Protein AF-A0A951LQR5-F1 (afdb_monomer)

Secondary structure (DSSP, 8-state):
--------------------TTS-SS-HHHHHTTTT-PPPHHHHHHHHHHHTTS-TTBTTBPEEEEHHHHHHHHHHHEE-TTSPPPEE---EEEEE-TTSSEEEEEEEE-TTSTT-EEEEEEE-EEEEEE--SPPTT-EE---

Foldseek 3Di:
DDDDDDDDPPDDDPPDPPPPVPDDPDDVVVVCVPPPCPDDPVRVVVLQVQLVVDFEQALLHYFEAAAPVLVVVFQCQKAAPVRDRWDWDDWDWPQAGSSRATWIWIWTAPPPTPPGTDIGTYDNPRNPDHDPADTPRIDGHDD

pLDDT: mean 87.49, std 15.89, range [38.31, 98.75]

Mean predicted aligned error: 11.09 Å

Nearest PDB structures (foldseek):
  8put-assembly1_E  TM=5.710E-01  e=5.257E+00  Saccharolobus islandicus
  2eif-assembly1_A  TM=4.014E-01  e=4.096E+00  Methanocaldococcus jannaschii DSM 2661
  8a0e-assembly1_E  TM=3.283E-01  e=2.336E+00  Homo sapiens

Radius of gyration: 25.68 Å; Cα contacts (8 Å, |Δi|>4): 227; chains: 1; bounding box: 79×58×55 Å

Solvent-accessible surface area (backbone atoms only — not comparable to full-atom values): 8497 Å² total; per-residue (Å²): 133,88,79,90,82,83,85,80,83,78,81,74,76,96,71,84,81,75,70,68,80,92,55,82,90,65,61,71,68,66,77,48,69,71,72,86,72,66,83,48,72,68,57,47,54,53,38,51,63,59,19,69,78,42,65,51,25,31,51,50,18,41,40,43,12,22,36,75,67,31,47,56,56,51,5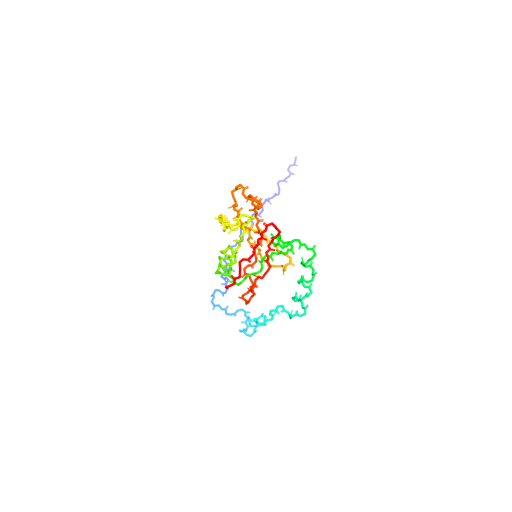4,70,29,31,17,23,69,77,69,44,64,46,47,74,54,80,65,42,88,61,44,74,29,52,81,73,49,67,19,34,30,37,35,34,38,34,65,93,32,45,71,22,73,51,67,33,21,36,27,40,89,32,69,89,44,71,68,85,74,51,36,87,61,43,43,60,57,81,133

Structure (mmCIF, N/CA/C/O backbone):
data_AF-A0A951LQR5-F1
#
_entry.id   AF-A0A951LQR5-F1
#
loop_
_atom_site.group_PDB
_atom_site.id
_atom_site.type_symbol
_atom_site.label_atom_id
_atom_site.label_alt_id
_atom_site.label_comp_id
_atom_site.label_asym_id
_atom_site.label_entity_id
_atom_site.label_seq_id
_atom_site.pdbx_PDB_ins_code
_atom_site.Cartn_x
_atom_site.Cartn_y
_atom_site.Cartn_z
_atom_site.occupancy
_atom_site.B_iso_or_equiv
_atom_site.auth_seq_id
_atom_site.auth_comp_id
_atom_site.auth_asym_id
_atom_site.auth_atom_id
_atom_site.pdbx_PDB_model_num
ATOM 1 N N . MET A 1 1 ? 62.711 42.106 -5.201 1.00 38.31 1 MET A N 1
ATOM 2 C CA . MET A 1 1 ? 62.962 42.098 -6.659 1.00 38.31 1 MET A CA 1
ATOM 3 C C . MET A 1 1 ? 61.883 41.219 -7.282 1.00 38.31 1 MET A C 1
ATOM 5 O O . MET A 1 1 ? 61.848 40.050 -6.941 1.00 38.31 1 MET A O 1
ATOM 9 N N . ARG A 1 2 ? 60.789 41.825 -7.779 1.00 45.78 2 ARG A N 1
ATOM 10 C CA . ARG A 1 2 ? 60.334 41.750 -9.192 1.00 45.78 2 ARG A CA 1
ATOM 11 C C . ARG A 1 2 ? 60.380 40.306 -9.733 1.00 45.78 2 ARG A C 1
ATOM 13 O O . ARG A 1 2 ? 61.456 39.739 -9.794 1.00 45.78 2 ARG A O 1
ATOM 20 N N . LEU A 1 3 ? 59.285 39.696 -10.178 1.00 46.72 3 LEU A N 1
ATOM 21 C CA . LEU A 1 3 ? 58.476 40.193 -11.287 1.00 46.72 3 LEU A CA 1
ATOM 22 C C . LEU A 1 3 ? 57.133 39.437 -11.365 1.00 46.72 3 LEU A C 1
ATOM 24 O O . LEU A 1 3 ? 57.076 38.234 -11.135 1.00 46.72 3 LEU A O 1
ATOM 28 N N . PHE A 1 4 ? 56.085 40.188 -11.698 1.00 54.16 4 PHE A N 1
ATOM 29 C CA . PHE A 1 4 ? 54.739 39.748 -12.068 1.00 54.16 4 PHE A CA 1
ATOM 30 C C . PHE A 1 4 ? 54.734 38.616 -13.108 1.00 54.16 4 PHE A C 1
ATOM 32 O O . PHE A 1 4 ? 55.507 38.668 -14.064 1.00 54.16 4 PHE A O 1
ATOM 39 N N . LEU A 1 5 ? 53.767 37.696 -13.011 1.00 53.69 5 LEU A N 1
ATOM 40 C CA . LEU A 1 5 ? 53.299 36.925 -14.163 1.00 53.69 5 LEU A CA 1
ATOM 41 C C . LEU A 1 5 ? 51.771 36.986 -14.255 1.00 53.69 5 LEU A C 1
ATOM 43 O O . LEU A 1 5 ? 51.049 36.712 -13.300 1.00 53.69 5 LEU A O 1
ATOM 47 N N . LEU A 1 6 ? 51.347 37.457 -15.426 1.00 54.91 6 LEU A N 1
ATOM 48 C CA . LEU A 1 6 ? 50.003 37.797 -15.872 1.00 54.91 6 LEU A CA 1
ATOM 49 C C . LEU A 1 6 ? 49.015 36.628 -15.761 1.00 54.91 6 LEU A C 1
ATOM 51 O O . LEU A 1 6 ? 49.275 35.534 -16.257 1.00 54.91 6 LEU A O 1
ATOM 55 N N . ALA A 1 7 ? 47.825 36.923 -15.240 1.00 55.06 7 ALA A N 1
ATOM 56 C CA . ALA A 1 7 ? 46.627 36.125 -15.451 1.00 55.06 7 ALA A CA 1
ATOM 57 C C . ALA A 1 7 ? 46.030 36.456 -16.833 1.00 55.06 7 ALA A C 1
ATOM 59 O O . ALA A 1 7 ? 45.418 37.508 -17.016 1.00 55.06 7 ALA A O 1
ATOM 60 N N . CYS A 1 8 ? 46.205 35.565 -17.810 1.00 49.62 8 CYS A N 1
ATOM 61 C CA . CYS A 1 8 ? 45.463 35.611 -19.070 1.00 49.62 8 CYS A CA 1
ATOM 62 C C . CYS A 1 8 ? 44.099 34.933 -18.882 1.00 49.62 8 CYS A C 1
ATOM 64 O O . CYS A 1 8 ? 43.984 33.711 -18.956 1.00 49.62 8 CYS A O 1
ATOM 66 N N . LEU A 1 9 ? 43.060 35.735 -18.645 1.00 56.56 9 LEU A N 1
ATOM 67 C CA . LEU A 1 9 ? 41.664 35.329 -18.813 1.00 56.56 9 LEU A CA 1
ATOM 68 C C . LEU A 1 9 ? 41.389 35.135 -20.310 1.00 56.56 9 LEU A C 1
ATOM 70 O O . LEU A 1 9 ? 41.174 36.098 -21.044 1.00 56.56 9 LEU A O 1
ATOM 74 N N . VAL A 1 10 ? 41.407 33.885 -20.767 1.00 58.94 10 VAL A N 1
ATOM 75 C CA . VAL A 1 10 ? 40.932 33.522 -22.106 1.00 58.94 10 VAL A CA 1
ATOM 76 C C . VAL A 1 10 ? 39.412 33.389 -22.024 1.00 58.94 10 VAL A C 1
ATOM 78 O O . VAL A 1 10 ? 38.882 32.355 -21.626 1.00 58.94 10 VAL A O 1
ATOM 81 N N . ALA A 1 11 ? 38.700 34.470 -22.340 1.00 59.44 11 ALA A N 1
ATOM 82 C CA . ALA A 1 11 ? 37.261 34.428 -22.562 1.00 59.44 11 ALA A CA 1
ATOM 83 C C . ALA A 1 11 ? 36.992 33.632 -23.850 1.00 59.44 11 ALA A C 1
ATOM 85 O O . ALA A 1 11 ? 37.191 34.136 -24.955 1.00 59.44 11 ALA A O 1
ATOM 86 N N . ALA A 1 12 ? 36.583 32.370 -23.715 1.00 59.41 12 ALA A N 1
ATOM 87 C CA . ALA A 1 12 ? 36.077 31.602 -24.845 1.00 59.41 12 ALA A CA 1
ATOM 88 C C . ALA A 1 12 ? 34.733 32.204 -25.305 1.00 59.41 12 ALA A C 1
ATOM 90 O O . ALA A 1 12 ? 33.892 32.520 -24.457 1.00 59.41 12 ALA A O 1
ATOM 91 N N . PRO A 1 13 ? 34.497 32.375 -26.617 1.00 50.16 13 PRO A N 1
ATOM 92 C CA . PRO A 1 13 ? 33.211 32.842 -27.101 1.00 50.16 13 PRO A CA 1
ATOM 93 C C . PRO A 1 13 ? 32.169 31.749 -26.840 1.00 50.16 13 PRO A C 1
ATOM 95 O O . PRO A 1 13 ? 32.327 30.609 -27.269 1.00 50.16 13 PRO A O 1
ATOM 98 N N . ALA A 1 14 ? 31.079 32.107 -26.163 1.00 56.81 14 ALA A N 1
ATOM 99 C CA . ALA A 1 14 ? 29.888 31.276 -25.976 1.00 56.81 14 ALA A CA 1
ATOM 100 C C . ALA A 1 14 ? 29.058 31.160 -27.275 1.00 56.81 14 ALA A C 1
ATOM 102 O O . ALA A 1 14 ? 27.838 31.315 -27.270 1.00 56.81 14 ALA A O 1
ATOM 103 N N . ALA A 1 15 ? 29.718 30.942 -28.412 1.00 56.72 15 ALA A N 1
ATOM 104 C CA . ALA A 1 15 ? 29.081 30.746 -29.704 1.00 56.72 15 ALA A CA 1
ATOM 105 C C . ALA A 1 15 ? 29.268 29.287 -30.135 1.00 56.72 15 ALA A C 1
ATOM 107 O O . ALA A 1 15 ? 30.385 28.783 -30.147 1.00 56.72 15 ALA A O 1
ATOM 108 N N . ALA A 1 16 ? 28.161 28.652 -30.527 1.00 56.62 16 ALA A N 1
ATOM 109 C CA . ALA A 1 16 ? 28.056 27.287 -31.053 1.00 56.62 16 ALA A CA 1
ATOM 110 C C . 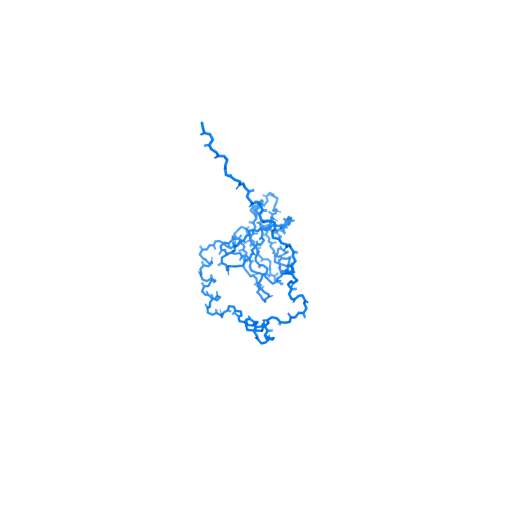ALA A 1 16 ? 27.968 26.144 -30.024 1.00 56.62 16 ALA A C 1
ATOM 112 O O . ALA A 1 16 ? 28.635 25.121 -30.124 1.00 56.62 16 ALA A O 1
ATOM 113 N N . GLN A 1 17 ? 27.004 26.252 -29.114 1.00 59.31 17 GLN A N 1
ATOM 114 C CA . GLN A 1 17 ? 26.190 25.092 -28.755 1.00 59.31 17 GLN A CA 1
ATOM 115 C C . GLN A 1 17 ? 24.734 25.447 -29.041 1.00 59.31 17 GLN A C 1
ATOM 117 O O . GLN A 1 17 ? 23.958 25.742 -28.142 1.00 59.31 17 GLN A O 1
ATOM 122 N N . THR A 1 18 ? 24.355 25.471 -30.317 1.00 58.56 18 THR A N 1
ATOM 123 C CA . THR A 1 18 ? 22.985 25.107 -30.672 1.00 58.56 18 THR A CA 1
ATOM 124 C C . THR A 1 18 ? 22.957 23.583 -30.599 1.00 58.56 18 THR A C 1
ATOM 126 O O . THR A 1 18 ? 23.394 22.932 -31.553 1.00 58.56 18 THR A O 1
ATOM 129 N N . PRO A 1 19 ? 22.527 22.965 -29.476 1.00 64.06 19 PRO A N 1
ATOM 130 C CA . PRO A 1 19 ? 22.220 21.546 -29.518 1.00 64.06 19 PRO A CA 1
ATOM 131 C C . PRO A 1 19 ? 21.235 21.358 -30.669 1.00 64.06 19 PRO A C 1
ATOM 133 O O . PRO A 1 19 ? 20.440 22.256 -30.946 1.00 64.06 19 PRO A O 1
ATOM 136 N N . ASN A 1 20 ? 21.356 20.244 -31.385 1.00 67.44 20 ASN A N 1
ATOM 137 C CA . ASN A 1 20 ? 20.574 19.881 -32.565 1.00 67.44 20 ASN A CA 1
ATOM 138 C C . ASN A 1 20 ? 19.062 19.745 -32.252 1.00 67.44 20 ASN A C 1
ATOM 140 O O . ASN A 1 20 ? 18.465 18.685 -32.424 1.00 67.44 20 ASN A O 1
ATOM 144 N N . LEU A 1 21 ? 18.438 20.820 -31.777 1.00 63.75 21 LEU A N 1
ATOM 145 C CA . LEU A 1 21 ? 17.029 20.964 -31.467 1.00 63.75 21 LEU A CA 1
ATOM 146 C C . LEU A 1 21 ? 16.250 20.693 -32.753 1.00 63.75 21 LEU A C 1
ATOM 148 O O . LEU A 1 21 ? 16.380 21.413 -33.741 1.00 63.75 21 LEU A O 1
ATOM 152 N N . GLY A 1 22 ? 15.493 19.598 -32.748 1.00 70.25 22 GLY A N 1
ATOM 153 C CA . GLY A 1 22 ? 14.669 19.168 -33.876 1.00 70.25 22 GLY A CA 1
ATOM 154 C C . GLY A 1 22 ? 15.330 18.205 -34.867 1.00 70.25 22 GLY A C 1
ATOM 155 O O . GLY A 1 22 ? 14.646 17.764 -35.788 1.00 70.25 22 GLY A O 1
ATOM 156 N N . LYS A 1 23 ? 16.607 17.820 -34.703 1.00 79.81 23 LYS A N 1
ATOM 157 C CA . LYS A 1 23 ? 17.201 16.743 -35.521 1.00 79.81 23 LYS A CA 1
ATOM 158 C C . LYS A 1 23 ? 17.220 15.430 -34.748 1.00 79.81 23 LYS A C 1
ATOM 160 O O . LYS A 1 23 ? 17.644 15.384 -33.598 1.00 79.81 23 LYS A O 1
ATOM 165 N N . ARG A 1 24 ? 16.797 14.349 -35.408 1.00 72.56 24 ARG A N 1
ATOM 166 C CA . ARG A 1 24 ? 16.914 12.989 -34.869 1.00 72.56 24 ARG A CA 1
ATOM 167 C C . ARG A 1 24 ? 18.395 12.642 -34.713 1.00 72.56 24 ARG A C 1
ATOM 169 O O . ARG A 1 24 ? 19.133 12.653 -35.693 1.00 72.56 24 ARG A O 1
ATOM 176 N N . THR A 1 25 ? 18.817 12.357 -33.487 1.00 81.31 25 THR A N 1
ATOM 177 C CA . THR A 1 25 ? 20.190 11.947 -33.151 1.00 81.31 25 THR A CA 1
ATOM 178 C C . THR A 1 25 ? 20.382 10.429 -33.192 1.00 81.31 25 THR A C 1
ATOM 180 O O . THR A 1 25 ? 21.512 9.963 -33.099 1.00 81.31 25 THR A O 1
ATOM 183 N N . ALA A 1 26 ? 19.295 9.672 -33.367 1.00 79.56 26 ALA A N 1
ATOM 184 C CA . ALA A 1 26 ? 19.267 8.219 -33.478 1.00 79.56 26 ALA A CA 1
ATOM 185 C C . ALA A 1 26 ? 18.131 7.770 -34.427 1.00 79.56 26 ALA A C 1
ATOM 187 O O . ALA A 1 26 ? 17.142 8.501 -34.588 1.00 79.56 26 ALA A O 1
ATOM 188 N N . PRO A 1 27 ? 18.258 6.597 -35.073 1.00 84.75 27 PRO A N 1
ATOM 189 C CA . PRO A 1 27 ? 17.177 5.991 -35.843 1.00 84.75 27 PRO A CA 1
ATOM 190 C C . PRO A 1 27 ? 15.992 5.623 -34.919 1.00 84.75 27 PRO A C 1
ATOM 192 O O . PRO A 1 27 ? 16.229 5.230 -33.773 1.00 84.75 27 PRO A O 1
ATOM 195 N N . PRO A 1 28 ? 14.723 5.756 -35.363 1.00 78.94 28 PRO A N 1
ATOM 196 C CA . PRO A 1 28 ? 13.544 5.470 -34.533 1.00 78.94 28 PRO A CA 1
ATOM 197 C C . PRO A 1 28 ? 13.562 4.086 -33.874 1.00 78.94 28 PRO A C 1
ATOM 199 O O . PRO A 1 28 ? 13.097 3.929 -32.749 1.00 78.94 28 PRO A O 1
ATOM 202 N N . GLU A 1 29 ? 14.152 3.099 -34.542 1.00 80.75 29 GLU A N 1
ATOM 203 C CA . GLU A 1 29 ? 14.305 1.723 -34.078 1.00 80.75 29 GLU A CA 1
ATOM 204 C C . GLU A 1 29 ? 15.124 1.638 -32.781 1.00 80.75 29 GLU A C 1
ATOM 206 O O . GLU A 1 29 ? 14.816 0.822 -31.917 1.00 80.75 29 GLU A O 1
ATOM 211 N N . GLN A 1 30 ? 16.118 2.515 -32.589 1.00 81.25 30 GLN A N 1
ATOM 212 C CA . GLN A 1 30 ? 16.876 2.589 -31.333 1.00 81.25 30 GLN A CA 1
ATOM 213 C C . GLN A 1 30 ? 16.047 3.157 -30.180 1.00 81.25 30 GLN A C 1
ATOM 215 O O . GLN A 1 30 ? 16.250 2.759 -29.041 1.00 81.25 30 GLN A O 1
ATOM 220 N N . SER A 1 31 ? 15.100 4.057 -30.451 1.00 75.31 31 SER A N 1
ATOM 221 C CA . SER A 1 31 ? 14.170 4.551 -29.425 1.00 75.31 31 SER A CA 1
ATOM 222 C C . SER A 1 31 ? 13.115 3.510 -29.042 1.00 75.31 31 SER A C 1
ATOM 224 O O . SER A 1 31 ? 12.545 3.589 -27.958 1.00 75.31 31 SER A O 1
ATOM 226 N N . LEU A 1 32 ? 12.861 2.538 -29.921 1.00 75.38 32 LEU A N 1
ATOM 227 C CA . LEU A 1 32 ? 11.943 1.423 -29.680 1.00 75.38 32 LEU A CA 1
ATOM 228 C C . LEU A 1 32 ? 12.631 0.215 -29.024 1.00 75.38 32 LEU A C 1
ATOM 230 O O . LEU A 1 32 ? 11.947 -0.621 -28.434 1.00 75.38 32 LEU A O 1
ATOM 234 N N . ALA A 1 33 ? 13.964 0.124 -29.090 1.00 69.31 33 ALA A N 1
ATOM 235 C CA . ALA A 1 33 ? 14.764 -0.928 -28.466 1.00 69.31 33 ALA A CA 1
ATOM 236 C C . ALA A 1 33 ? 14.739 -0.796 -26.928 1.00 69.31 33 ALA A C 1
ATOM 238 O O . ALA A 1 33 ? 15.642 -0.238 -26.314 1.00 69.31 33 ALA A O 1
ATOM 239 N N . GLY A 1 34 ? 13.660 -1.274 -26.309 1.00 65.56 34 GLY A N 1
ATOM 240 C CA . GLY A 1 34 ? 13.418 -1.199 -24.864 1.00 65.56 34 GLY A CA 1
ATOM 241 C C . GLY A 1 34 ? 11.937 -1.100 -24.493 1.00 65.56 34 GLY A C 1
ATOM 242 O O . GLY A 1 34 ? 11.569 -1.373 -23.354 1.00 65.56 34 GLY A O 1
ATOM 243 N N . ILE A 1 35 ? 11.068 -0.769 -25.453 1.00 66.12 35 ILE A N 1
ATOM 244 C CA . ILE A 1 35 ? 9.618 -0.741 -25.245 1.00 66.12 35 ILE A CA 1
ATOM 245 C C . ILE A 1 35 ? 9.082 -2.177 -25.318 1.00 66.12 35 ILE A C 1
ATOM 247 O O . ILE A 1 35 ? 9.249 -2.854 -26.330 1.00 66.12 35 ILE A O 1
ATOM 251 N N . GLY A 1 36 ? 8.439 -2.642 -24.243 1.00 63.34 36 GLY A N 1
ATOM 252 C CA . GLY A 1 36 ? 7.776 -3.954 -24.174 1.00 63.34 36 GLY A CA 1
ATOM 253 C C . GLY A 1 36 ? 8.550 -5.054 -23.441 1.00 63.34 36 GLY A C 1
ATOM 254 O O . GLY A 1 36 ? 8.033 -6.154 -23.286 1.00 63.34 36 GLY A O 1
ATOM 255 N N . GLY A 1 37 ? 9.759 -4.769 -22.952 1.00 62.12 37 GLY A N 1
ATOM 256 C CA . GLY A 1 37 ? 10.579 -5.718 -22.193 1.00 62.12 37 GLY A CA 1
ATOM 257 C C . GLY A 1 37 ? 10.331 -5.681 -20.687 1.00 62.12 37 GLY A C 1
ATOM 258 O O . GLY A 1 37 ? 11.307 -5.683 -19.943 1.00 62.12 37 GLY A O 1
ATOM 259 N N . GLY A 1 38 ? 9.071 -5.577 -20.240 1.00 67.50 38 GLY A N 1
ATOM 260 C CA . GLY A 1 38 ? 8.735 -5.620 -18.809 1.00 67.50 38 GLY A CA 1
ATOM 261 C C . GLY A 1 38 ? 9.384 -6.815 -18.093 1.00 67.50 38 GLY A C 1
ATOM 262 O O . GLY A 1 38 ? 9.873 -7.746 -18.737 1.00 67.50 38 GLY A O 1
ATOM 263 N N . SER A 1 39 ? 9.415 -6.797 -16.758 1.00 73.44 39 SER A N 1
ATOM 264 C CA . SER A 1 39 ? 9.968 -7.914 -15.982 1.00 73.44 39 SER A CA 1
ATOM 265 C C . SER A 1 39 ? 9.352 -9.237 -16.436 1.00 73.44 39 SER A C 1
ATOM 267 O O . SER A 1 39 ? 8.135 -9.343 -16.566 1.00 73.44 39 SER A O 1
ATOM 269 N N . SER A 1 40 ? 10.187 -10.248 -16.686 1.00 84.25 40 SER A N 1
ATOM 270 C CA . SER A 1 40 ? 9.681 -11.583 -17.005 1.00 84.25 40 SER A CA 1
ATOM 271 C C . SER A 1 40 ? 8.897 -12.151 -15.821 1.00 84.25 40 SER A C 1
ATOM 273 O O . SER A 1 40 ? 9.222 -11.858 -14.668 1.00 84.25 40 SER A O 1
ATOM 275 N N . ASP A 1 41 ? 7.926 -13.027 -16.082 1.00 85.25 41 ASP A N 1
ATOM 276 C CA . ASP A 1 41 ? 7.125 -13.671 -15.028 1.00 85.25 41 ASP A CA 1
ATOM 277 C C . ASP A 1 41 ? 8.001 -14.354 -13.963 1.00 85.25 41 ASP A C 1
ATOM 279 O O . ASP A 1 41 ? 7.714 -14.296 -12.770 1.00 85.25 41 ASP A O 1
ATOM 283 N N . ALA A 1 42 ? 9.120 -14.956 -14.381 1.00 87.88 42 ALA A N 1
ATOM 284 C CA . ALA A 1 42 ? 10.078 -15.583 -13.473 1.00 87.88 42 ALA A CA 1
ATOM 285 C C . ALA A 1 42 ? 10.802 -14.563 -12.578 1.00 87.88 42 ALA A C 1
ATOM 287 O O . ALA A 1 42 ? 11.012 -14.822 -11.391 1.00 87.88 42 ALA A O 1
ATOM 288 N N . ALA A 1 43 ? 11.182 -13.406 -13.130 1.00 88.44 43 ALA A N 1
ATOM 289 C CA . ALA A 1 43 ? 11.785 -12.331 -12.350 1.00 88.44 43 ALA A CA 1
ATOM 290 C C . ALA A 1 43 ? 10.777 -11.757 -11.348 1.00 88.44 43 ALA A C 1
ATOM 292 O O . ALA A 1 43 ? 11.123 -11.559 -10.182 1.00 88.44 43 ALA A O 1
ATOM 293 N N . LEU A 1 44 ? 9.525 -11.570 -11.776 1.00 88.50 44 LEU A N 1
ATOM 294 C CA . LEU A 1 44 ? 8.454 -11.103 -10.906 1.00 88.50 44 LEU A CA 1
ATOM 295 C C . LEU A 1 44 ? 8.195 -12.090 -9.761 1.00 88.50 44 LEU A C 1
ATOM 297 O O . LEU A 1 44 ? 8.265 -11.696 -8.602 1.00 88.50 44 LEU A O 1
ATOM 301 N N . ALA A 1 45 ? 8.006 -13.378 -10.054 1.00 91.69 45 ALA A N 1
ATOM 302 C CA . ALA A 1 45 ? 7.792 -14.403 -9.031 1.00 91.69 45 ALA A CA 1
ATOM 303 C C . ALA A 1 45 ? 8.952 -14.482 -8.019 1.00 91.69 45 ALA A C 1
ATOM 305 O O . ALA A 1 45 ? 8.738 -14.673 -6.820 1.00 91.69 45 ALA A O 1
ATOM 306 N N . SER A 1 46 ? 10.196 -14.299 -8.478 1.00 93.88 46 SER A N 1
ATOM 307 C CA . SER A 1 46 ? 11.356 -14.231 -7.584 1.00 93.88 46 SER A CA 1
ATOM 308 C C . SER A 1 46 ? 11.313 -13.003 -6.670 1.00 93.88 46 SER A C 1
ATOM 310 O O . SER A 1 46 ? 11.668 -13.114 -5.494 1.00 93.88 46 SER A O 1
ATOM 312 N N . ALA A 1 47 ? 10.902 -11.843 -7.188 1.00 93.50 47 ALA A N 1
ATOM 313 C CA . ALA A 1 47 ? 10.746 -10.627 -6.395 1.00 93.50 47 ALA A CA 1
ATOM 314 C C . ALA A 1 47 ? 9.616 -10.778 -5.364 1.00 93.50 47 ALA A C 1
ATOM 316 O O . ALA A 1 47 ? 9.812 -10.454 -4.195 1.00 93.50 47 ALA A O 1
ATOM 317 N N . GLU A 1 48 ? 8.485 -11.376 -5.747 1.00 94.38 48 GLU A N 1
ATOM 318 C CA . GLU A 1 48 ? 7.376 -11.676 -4.832 1.00 94.38 48 GLU A CA 1
ATOM 319 C C . GLU A 1 48 ? 7.808 -12.600 -3.687 1.00 94.38 48 GLU A C 1
ATOM 321 O O . GLU A 1 48 ? 7.501 -12.342 -2.522 1.00 94.38 48 GLU A O 1
ATOM 326 N N . ALA A 1 49 ? 8.571 -13.654 -3.990 1.00 96.25 49 ALA A N 1
ATOM 327 C CA . ALA A 1 49 ? 9.096 -14.569 -2.980 1.00 96.25 49 ALA A CA 1
ATOM 328 C C . ALA A 1 49 ? 10.092 -13.890 -2.020 1.00 96.25 49 ALA A C 1
ATOM 330 O O . ALA A 1 49 ? 10.168 -14.252 -0.841 1.00 96.25 49 ALA A O 1
ATOM 331 N N . ALA A 1 50 ? 10.863 -12.913 -2.505 1.00 96.94 50 ALA A N 1
ATOM 332 C CA . ALA A 1 50 ? 11.749 -12.109 -1.669 1.00 96.94 50 ALA A CA 1
ATOM 333 C C . ALA A 1 50 ? 10.955 -11.140 -0.777 1.00 96.94 50 ALA A C 1
ATOM 335 O O . ALA A 1 50 ? 11.198 -11.093 0.432 1.00 96.94 50 ALA A O 1
ATOM 336 N N . ALA A 1 51 ? 9.977 -10.432 -1.349 1.00 97.19 51 ALA A N 1
ATOM 337 C CA . ALA A 1 51 ? 9.109 -9.490 -0.649 1.00 97.19 51 ALA A CA 1
ATOM 338 C C . ALA A 1 51 ? 8.254 -10.179 0.427 1.00 97.19 51 ALA A C 1
ATOM 340 O O . ALA A 1 51 ? 8.119 -9.665 1.533 1.00 97.19 51 ALA A O 1
ATOM 341 N N . ALA A 1 52 ? 7.759 -11.396 0.176 1.00 96.12 52 ALA A N 1
ATOM 342 C CA . ALA A 1 52 ? 6.928 -12.157 1.116 1.00 96.12 52 ALA A CA 1
ATOM 343 C C . ALA A 1 52 ? 7.590 -12.453 2.480 1.00 96.12 52 ALA A C 1
ATOM 345 O O . ALA A 1 52 ? 6.913 -12.892 3.408 1.00 96.12 52 ALA A O 1
ATOM 346 N N . ARG A 1 53 ? 8.899 -12.210 2.622 1.00 97.69 53 ARG A N 1
ATOM 347 C CA . ARG A 1 53 ? 9.635 -12.299 3.896 1.00 97.69 53 ARG A CA 1
ATOM 348 C C . ARG A 1 53 ? 9.388 -11.108 4.826 1.00 97.69 53 ARG A C 1
ATOM 350 O O . ARG A 1 53 ? 9.781 -11.167 5.988 1.00 97.69 53 ARG A O 1
ATOM 357 N N . PHE A 1 54 ? 8.774 -10.042 4.321 1.00 98.31 54 PHE A N 1
ATOM 358 C CA . PHE A 1 54 ? 8.472 -8.818 5.054 1.00 98.31 54 PHE A CA 1
ATOM 359 C C . PHE A 1 54 ? 6.954 -8.646 5.212 1.00 98.31 54 PHE A C 1
ATOM 361 O O . PHE A 1 54 ? 6.197 -9.113 4.354 1.00 98.31 54 PHE A O 1
ATOM 368 N N . PRO A 1 55 ? 6.480 -7.972 6.276 1.00 98.19 55 PRO A N 1
ATOM 369 C CA . PRO A 1 55 ? 5.057 -7.687 6.445 1.00 98.19 55 PRO A CA 1
ATOM 370 C C . PRO A 1 55 ? 4.483 -6.909 5.256 1.00 98.19 55 PRO A C 1
ATOM 372 O O . PRO A 1 55 ? 5.130 -5.995 4.736 1.00 98.19 55 PRO A O 1
ATOM 375 N N . LEU A 1 56 ? 3.268 -7.265 4.831 1.00 98.50 56 LEU A N 1
ATOM 376 C CA . LEU A 1 56 ? 2.566 -6.555 3.760 1.00 98.50 56 LEU A CA 1
ATOM 377 C C . LEU A 1 56 ? 2.272 -5.111 4.185 1.00 98.50 56 LEU A C 1
ATOM 379 O O . LEU A 1 56 ? 1.905 -4.863 5.332 1.00 98.50 56 LEU A O 1
ATOM 383 N N . GLY A 1 57 ? 2.404 -4.171 3.251 1.00 98.31 57 GLY A N 1
ATOM 384 C CA . GLY A 1 57 ? 2.235 -2.740 3.508 1.00 98.31 57 GLY A CA 1
ATOM 385 C C . GLY A 1 57 ? 3.503 -2.060 4.027 1.00 98.31 57 GLY A C 1
ATOM 386 O O . GLY A 1 57 ? 3.431 -0.936 4.509 1.00 98.31 57 GLY A O 1
ATOM 387 N N . THR A 1 58 ? 4.665 -2.706 3.924 1.00 98.50 58 THR A N 1
ATOM 388 C CA . THR A 1 58 ? 5.981 -2.091 4.178 1.00 98.50 58 THR A CA 1
ATOM 389 C C . THR A 1 58 ? 6.667 -1.741 2.861 1.00 98.50 58 THR A C 1
ATOM 391 O O . THR A 1 58 ? 6.310 -2.288 1.827 1.00 98.50 58 THR A O 1
ATOM 394 N N . LEU A 1 59 ? 7.695 -0.885 2.863 1.00 98.38 59 LEU A N 1
ATOM 395 C CA . LEU A 1 59 ? 8.452 -0.603 1.631 1.00 98.38 59 LEU A CA 1
ATOM 396 C C . LEU A 1 59 ? 9.094 -1.862 1.025 1.00 98.38 59 LEU A C 1
ATOM 398 O O . LEU A 1 59 ? 9.264 -1.938 -0.183 1.00 98.38 59 LEU A O 1
ATOM 402 N N . GLN A 1 60 ? 9.438 -2.866 1.836 1.00 98.50 60 GLN A N 1
ATOM 403 C CA . GLN A 1 60 ? 10.021 -4.118 1.341 1.00 98.50 60 GLN A CA 1
ATOM 404 C C . GLN A 1 60 ? 8.974 -5.079 0.755 1.00 98.50 60 GLN A C 1
ATOM 406 O O . GLN A 1 60 ? 9.331 -5.996 0.020 1.00 98.50 60 GLN A O 1
ATOM 411 N N . ASN A 1 61 ? 7.698 -4.886 1.091 1.00 98.50 61 ASN A N 1
ATOM 412 C CA . ASN A 1 61 ? 6.571 -5.665 0.591 1.00 98.50 61 ASN A CA 1
ATOM 413 C C . ASN A 1 61 ? 5.319 -4.778 0.543 1.00 98.50 61 ASN A C 1
ATOM 415 O O . ASN A 1 61 ? 4.438 -4.899 1.407 1.00 98.50 61 ASN A O 1
ATOM 419 N N . PRO A 1 62 ? 5.264 -3.825 -0.402 1.00 98.56 62 PRO A N 1
ATOM 420 C CA . PRO A 1 62 ? 4.157 -2.890 -0.469 1.00 98.56 62 PRO A CA 1
ATOM 421 C C . PRO A 1 62 ? 2.883 -3.593 -0.917 1.00 98.56 62 PRO A C 1
ATOM 423 O O . PRO A 1 62 ? 2.895 -4.675 -1.509 1.00 98.56 62 PRO A O 1
ATOM 426 N N . VAL A 1 63 ? 1.757 -2.944 -0.649 1.00 98.56 63 VAL A N 1
ATOM 427 C CA . VAL A 1 63 ? 0.503 -3.294 -1.308 1.00 98.56 63 VAL A CA 1
ATOM 428 C C . VAL A 1 63 ? 0.645 -2.950 -2.783 1.00 98.56 63 VAL A C 1
ATOM 430 O O . VAL A 1 63 ? 0.911 -1.807 -3.130 1.00 98.56 63 VAL A O 1
ATOM 433 N N . ARG A 1 64 ? 0.441 -3.931 -3.653 1.00 98.00 64 ARG A N 1
ATOM 434 C CA . ARG A 1 64 ? 0.564 -3.755 -5.101 1.00 98.00 64 ARG A CA 1
ATOM 435 C C . ARG A 1 64 ? -0.807 -3.462 -5.692 1.00 98.00 64 ARG A C 1
ATOM 437 O O . ARG A 1 64 ? -1.771 -4.176 -5.396 1.00 98.00 64 ARG A O 1
ATOM 444 N N . VAL A 1 65 ? -0.919 -2.425 -6.508 1.00 98.00 65 VAL A N 1
ATOM 445 C CA . VAL A 1 65 ? -2.175 -2.038 -7.164 1.00 98.00 65 VAL A CA 1
ATOM 446 C C . VAL A 1 65 ? -1.917 -1.437 -8.543 1.00 98.00 65 VAL A C 1
ATOM 448 O O . VAL A 1 65 ? -0.838 -0.916 -8.810 1.00 98.00 65 VAL A O 1
ATOM 451 N N . GLY A 1 66 ? -2.938 -1.477 -9.399 1.00 96.62 66 GLY A N 1
ATOM 452 C CA . GLY A 1 66 ? -2.947 -0.770 -10.678 1.00 96.62 66 GLY A CA 1
ATOM 453 C C . GLY A 1 66 ? -3.387 0.683 -10.529 1.00 96.62 66 GLY A C 1
ATOM 454 O O . GLY A 1 66 ? -4.587 0.968 -10.445 1.00 96.62 66 GLY A O 1
ATOM 455 N N . GLY A 1 67 ? -2.415 1.592 -10.487 1.00 95.81 67 GLY A N 1
ATOM 456 C CA . GLY A 1 67 ? -2.628 3.034 -10.512 1.00 95.81 67 GLY A CA 1
ATOM 457 C C . GLY A 1 67 ? -3.364 3.620 -9.294 1.00 95.81 67 GLY A C 1
ATOM 458 O O . GLY A 1 67 ? -3.739 2.913 -8.349 1.00 95.81 67 GLY A O 1
ATOM 459 N N . PRO A 1 68 ? -3.618 4.941 -9.310 1.00 95.94 68 PRO A N 1
ATOM 460 C CA . PRO A 1 68 ? -4.319 5.639 -8.229 1.00 95.94 68 PRO A CA 1
ATOM 461 C C . PRO A 1 68 ? -5.736 5.107 -7.965 1.00 95.94 68 PRO A C 1
ATOM 463 O O . PRO A 1 68 ? -6.231 5.151 -6.837 1.00 95.94 68 PRO A O 1
ATOM 466 N N . GLU A 1 69 ? -6.432 4.624 -8.994 1.00 96.06 69 GLU A N 1
ATOM 467 C CA . GLU A 1 69 ? -7.749 3.991 -8.869 1.00 96.06 69 GLU A CA 1
ATOM 468 C C . GLU A 1 69 ? -7.667 2.707 -8.038 1.00 96.06 69 GLU A C 1
ATOM 470 O O . GLU A 1 69 ? -8.521 2.481 -7.174 1.00 96.06 69 GLU A O 1
ATOM 475 N N . GLY A 1 70 ? -6.637 1.890 -8.279 1.00 96.94 70 GLY A N 1
ATOM 476 C CA . GLY A 1 70 ? -6.371 0.659 -7.547 1.00 96.94 70 GLY A CA 1
ATOM 477 C C . GLY A 1 70 ? -6.094 0.907 -6.066 1.00 96.94 70 GLY A C 1
ATOM 478 O O . GLY A 1 70 ? -6.669 0.214 -5.225 1.00 96.94 70 GLY A O 1
ATOM 479 N N . GLU A 1 71 ? -5.309 1.934 -5.732 1.00 97.69 71 GLU A N 1
ATOM 480 C CA . GLU A 1 71 ? -5.062 2.344 -4.341 1.00 97.69 71 GLU A CA 1
ATOM 481 C C . GLU A 1 71 ? -6.366 2.701 -3.628 1.00 97.69 71 GLU A C 1
ATOM 483 O O . GLU A 1 71 ? -6.689 2.129 -2.583 1.00 97.69 71 GLU A O 1
ATOM 488 N N . ARG A 1 72 ? -7.159 3.607 -4.213 1.00 96.44 72 ARG A N 1
ATOM 489 C CA . ARG A 1 72 ? -8.435 4.034 -3.618 1.00 96.44 72 ARG A CA 1
ATOM 490 C C . ARG A 1 72 ? -9.381 2.852 -3.431 1.00 96.44 72 ARG A C 1
ATOM 492 O O . ARG A 1 72 ? -10.023 2.741 -2.387 1.00 96.44 72 ARG A O 1
ATOM 499 N N . ALA A 1 73 ? -9.453 1.957 -4.416 1.00 96.88 73 ALA A N 1
ATOM 500 C CA . ALA A 1 73 ? -10.270 0.750 -4.338 1.00 96.88 73 ALA A CA 1
ATOM 501 C C . ALA A 1 73 ? -9.781 -0.217 -3.248 1.00 96.88 73 ALA A C 1
ATOM 503 O O . ALA A 1 73 ? -10.600 -0.810 -2.543 1.00 96.88 73 ALA A O 1
ATOM 504 N N . TYR A 1 74 ? -8.467 -0.371 -3.081 1.00 98.19 74 TYR A N 1
ATOM 505 C CA . TYR A 1 74 ? -7.885 -1.199 -2.029 1.00 98.19 74 TYR A CA 1
ATOM 506 C C . TYR A 1 74 ? -8.164 -0.622 -0.638 1.00 98.19 74 TYR A C 1
ATOM 508 O O . TYR A 1 74 ? -8.729 -1.312 0.213 1.00 98.19 74 TYR A O 1
ATOM 516 N N . VAL A 1 75 ? -7.866 0.66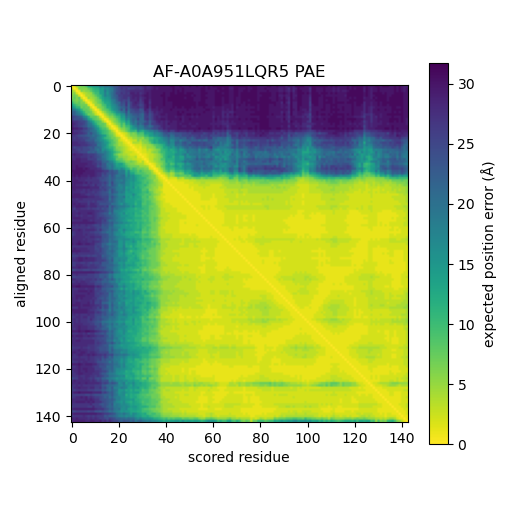3 -0.421 1.00 97.88 75 VAL A N 1
ATOM 517 C CA . VAL A 1 75 ? -8.094 1.342 0.865 1.00 97.88 75 VAL A CA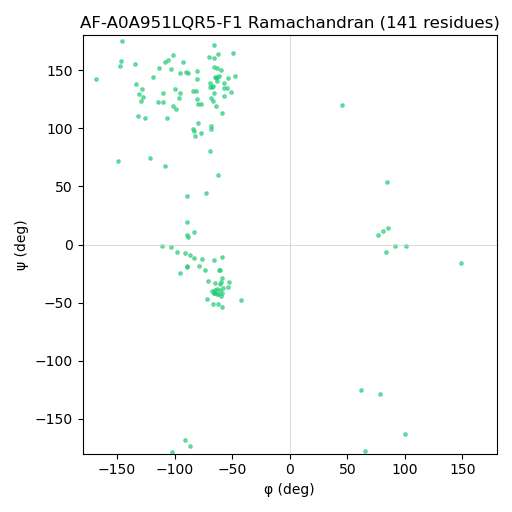 1
ATOM 518 C C . VAL A 1 75 ? -9.577 1.330 1.239 1.00 97.88 75 VAL A C 1
ATOM 520 O O . VAL A 1 75 ? -9.917 1.060 2.390 1.00 97.88 75 VAL A O 1
ATOM 523 N N . ALA A 1 76 ? -10.483 1.514 0.273 1.00 97.44 76 ALA A N 1
ATOM 524 C CA . ALA A 1 76 ? -11.927 1.432 0.505 1.00 97.44 76 ALA A CA 1
ATOM 525 C C . ALA A 1 76 ? -12.398 0.047 0.993 1.00 97.44 76 ALA A C 1
ATOM 527 O O . ALA A 1 76 ? -13.457 -0.063 1.623 1.00 97.44 76 ALA A O 1
ATOM 528 N N . ARG A 1 77 ? -11.628 -1.017 0.734 1.00 98.19 77 ARG A N 1
ATOM 529 C CA . ARG A 1 77 ? -11.904 -2.380 1.213 1.00 98.19 77 ARG A CA 1
ATOM 530 C C . ARG A 1 77 ? -11.282 -2.673 2.574 1.00 98.19 77 ARG A C 1
ATOM 532 O O . ARG A 1 77 ? -11.743 -3.604 3.230 1.00 98.19 77 ARG A O 1
ATOM 539 N N . LEU A 1 78 ? -10.287 -1.909 3.023 1.00 98.56 78 LEU A N 1
ATOM 540 C CA . LEU A 1 78 ? -9.671 -2.129 4.331 1.00 98.56 78 LEU A CA 1
ATOM 541 C C . LEU A 1 78 ? -10.678 -1.925 5.461 1.00 98.56 78 LEU A C 1
ATOM 543 O O . LEU A 1 78 ? -11.555 -1.057 5.403 1.00 98.56 78 LEU A O 1
ATOM 547 N N . ARG A 1 79 ? -10.548 -2.739 6.503 1.00 98.62 79 ARG A N 1
ATOM 548 C CA . ARG A 1 79 ? -11.350 -2.675 7.720 1.00 98.62 79 ARG A CA 1
ATOM 549 C C . ARG A 1 79 ? -10.439 -2.714 8.937 1.00 98.62 79 ARG A C 1
ATOM 551 O O . ARG A 1 79 ? -9.580 -3.585 9.041 1.00 98.62 79 ARG A O 1
ATOM 558 N N . CYS A 1 80 ? -10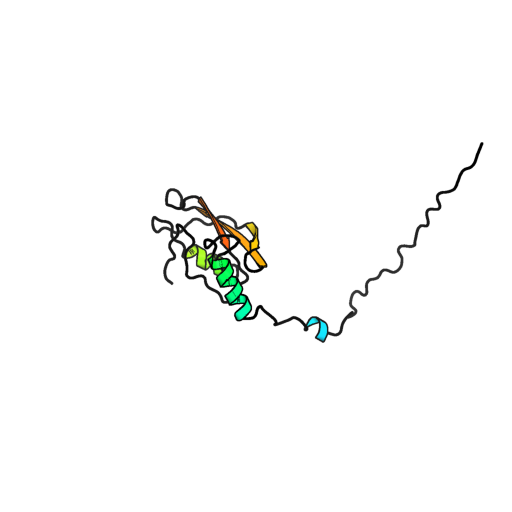.642 -1.764 9.841 1.00 98.69 80 CYS A N 1
ATOM 559 C CA . CYS A 1 80 ? -10.060 -1.750 11.176 1.00 98.69 80 CYS A CA 1
ATOM 560 C C . CYS A 1 80 ? -10.616 -2.915 12.012 1.00 98.69 80 CYS A C 1
ATOM 562 O O . CYS A 1 80 ? -11.587 -3.569 11.619 1.00 98.69 80 CYS A O 1
ATOM 564 N N . ALA A 1 81 ? -10.060 -3.142 13.202 1.00 98.25 81 ALA A N 1
ATOM 565 C CA . ALA A 1 81 ? -10.511 -4.216 14.093 1.00 98.25 81 ALA A CA 1
ATOM 566 C C . ALA A 1 81 ? -11.988 -4.097 14.530 1.00 98.25 81 ALA A C 1
ATOM 568 O O . ALA A 1 81 ? -12.601 -5.097 14.891 1.00 98.25 81 ALA A O 1
ATOM 569 N N . ASP A 1 82 ? -12.576 -2.898 14.476 1.00 97.75 82 ASP A N 1
ATOM 570 C CA . ASP A 1 82 ? -14.000 -2.662 14.753 1.00 97.75 82 ASP A CA 1
ATOM 571 C C . ASP A 1 82 ? -14.905 -2.817 13.513 1.00 97.75 82 ASP A C 1
ATOM 573 O O . ASP A 1 82 ? -16.096 -2.507 13.565 1.00 97.75 82 ASP A O 1
ATOM 577 N N . GLY A 1 83 ? -14.348 -3.273 12.388 1.00 97.94 83 GLY A N 1
ATOM 578 C CA . GLY A 1 83 ? -15.072 -3.496 11.141 1.00 97.94 83 GLY A CA 1
ATOM 579 C C . GLY A 1 83 ? -15.395 -2.225 10.353 1.00 97.94 83 GLY A C 1
ATOM 580 O O . GLY A 1 83 ? -16.124 -2.310 9.364 1.00 97.94 83 GLY A O 1
ATOM 581 N N . LYS A 1 84 ? -14.881 -1.051 10.740 1.00 98.12 84 LYS A N 1
ATOM 582 C CA . LYS A 1 84 ? -15.055 0.195 9.974 1.00 98.12 84 LYS A CA 1
ATOM 583 C C . LYS A 1 84 ? -13.907 0.423 9.002 1.00 98.12 84 LYS A C 1
ATOM 585 O O . LYS A 1 84 ? -12.810 -0.092 9.189 1.00 98.12 84 LYS A O 1
ATOM 590 N N . ALA A 1 85 ? -14.156 1.208 7.958 1.00 98.06 85 ALA A N 1
ATOM 591 C CA . ALA A 1 85 ? -13.091 1.646 7.063 1.00 98.06 85 ALA A CA 1
ATOM 592 C C . ALA A 1 85 ? -12.156 2.645 7.779 1.00 98.06 85 ALA A C 1
ATOM 594 O O . ALA A 1 85 ? -12.657 3.515 8.503 1.00 98.06 85 ALA A O 1
ATOM 595 N N . PRO A 1 86 ? -10.827 2.558 7.580 1.00 98.44 86 PRO A N 1
ATOM 596 C CA . PRO A 1 86 ? -9.909 3.581 8.065 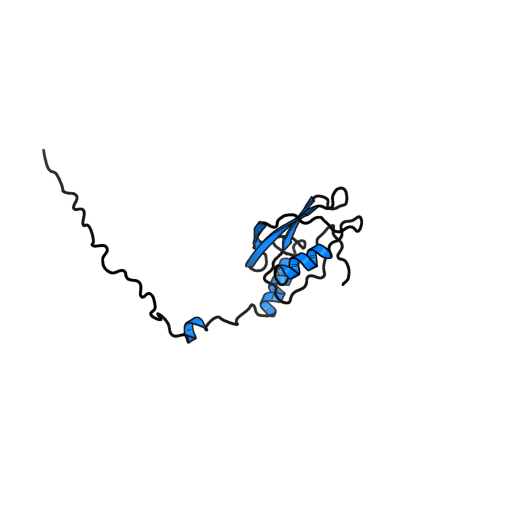1.00 98.44 86 PRO A CA 1
ATOM 597 C C . PRO A 1 86 ? -10.145 4.907 7.337 1.00 98.44 86 PRO A C 1
ATOM 599 O O . PRO A 1 86 ? -10.564 4.941 6.178 1.00 98.44 86 PRO A O 1
ATOM 602 N N . ARG A 1 87 ? -9.819 6.021 7.995 1.00 98.25 87 ARG A N 1
ATOM 603 C CA . ARG A 1 87 ? -9.713 7.320 7.321 1.00 98.25 87 ARG A CA 1
ATOM 604 C C . ARG A 1 87 ? -8.358 7.411 6.631 1.00 98.25 87 ARG A C 1
ATOM 606 O O . ARG A 1 87 ? -7.332 7.245 7.284 1.00 98.25 87 ARG A O 1
ATOM 613 N N . MET A 1 88 ? -8.370 7.692 5.336 1.00 97.69 88 MET A N 1
ATOM 614 C CA . MET A 1 88 ? -7.162 7.883 4.538 1.00 97.69 88 MET A CA 1
ATOM 615 C C . MET A 1 88 ? -6.655 9.324 4.673 1.00 97.69 88 MET A C 1
ATOM 617 O O . MET A 1 88 ? -7.435 10.275 4.580 1.00 97.69 88 MET A O 1
ATOM 621 N N . GLY A 1 89 ? -5.357 9.480 4.928 1.00 97.00 89 GLY A N 1
ATOM 622 C CA . GLY A 1 89 ? -4.651 10.759 4.875 1.00 97.00 89 GLY A CA 1
ATOM 623 C C . GLY A 1 89 ? -4.153 11.092 3.468 1.00 97.00 89 GLY A C 1
ATOM 624 O O . GLY A 1 89 ? -4.451 10.393 2.507 1.00 97.00 89 GLY A O 1
ATOM 625 N N . ILE A 1 90 ? -3.374 12.169 3.345 1.00 96.94 90 ILE A N 1
ATOM 626 C CA . ILE A 1 90 ? -2.729 12.535 2.077 1.00 96.94 90 ILE A CA 1
ATOM 627 C C . ILE A 1 90 ? -1.509 11.619 1.876 1.00 96.94 90 ILE A C 1
ATOM 629 O O . ILE A 1 90 ? -0.623 11.651 2.740 1.00 96.94 90 ILE A O 1
ATOM 633 N N . PRO A 1 91 ? -1.440 10.831 0.783 1.00 97.56 91 PRO A N 1
ATOM 634 C CA . PRO A 1 91 ? -0.260 10.034 0.468 1.00 97.56 91 PRO A CA 1
ATOM 635 C C . PRO A 1 91 ? 0.984 10.900 0.280 1.00 97.56 91 PRO A C 1
ATOM 637 O O . PRO A 1 91 ? 0.901 12.062 -0.135 1.00 97.56 91 PRO A O 1
ATOM 640 N N . ARG A 1 92 ? 2.152 10.343 0.589 1.00 97.69 92 ARG A N 1
ATOM 641 C CA . ARG A 1 92 ? 3.448 11.002 0.383 1.00 97.69 92 ARG A CA 1
ATOM 642 C C . ARG A 1 92 ? 4.438 10.030 -0.251 1.00 97.69 92 ARG A C 1
ATOM 644 O O . ARG A 1 92 ? 4.332 8.840 0.013 1.00 97.69 92 ARG A O 1
ATOM 651 N N . PRO A 1 93 ? 5.461 10.518 -0.966 1.00 97.31 93 PRO A N 1
ATOM 652 C CA . PRO A 1 93 ? 6.494 9.644 -1.508 1.00 97.31 93 PRO A CA 1
ATOM 653 C C . PRO A 1 93 ? 7.187 8.824 -0.410 1.00 97.31 93 PRO A C 1
ATOM 655 O O . PRO A 1 93 ? 7.672 9.392 0.575 1.00 97.31 93 PRO A O 1
ATOM 658 N N . GLY A 1 94 ? 7.242 7.504 -0.594 1.00 96.75 94 GLY A N 1
ATOM 659 C CA . GLY A 1 94 ? 7.921 6.556 0.294 1.00 96.75 94 GLY A CA 1
ATOM 660 C C . GLY A 1 94 ? 9.343 6.206 -0.121 1.00 96.75 94 GLY A C 1
ATOM 661 O O . GLY A 1 94 ? 10.169 5.871 0.726 1.00 96.75 94 GLY A O 1
ATOM 662 N N . GLY A 1 95 ? 9.641 6.341 -1.413 1.00 97.19 95 GLY A N 1
ATOM 663 C CA . GLY A 1 95 ? 10.932 5.997 -1.998 1.00 97.19 95 GLY A CA 1
ATOM 664 C C . GLY A 1 95 ? 10.913 4.635 -2.684 1.00 97.19 95 GLY A C 1
ATOM 665 O O . GLY A 1 95 ? 9.851 4.116 -3.019 1.00 97.19 95 GLY A O 1
ATOM 666 N N . ALA A 1 96 ? 12.109 4.098 -2.932 1.00 97.44 96 ALA A N 1
ATOM 667 C CA . ALA A 1 96 ? 12.262 2.831 -3.633 1.00 97.44 96 ALA A CA 1
ATOM 668 C C . ALA A 1 96 ? 11.717 1.659 -2.804 1.00 97.44 96 ALA A C 1
ATOM 670 O O . ALA A 1 96 ? 11.986 1.574 -1.601 1.00 97.44 96 ALA A O 1
ATOM 671 N N . ASP A 1 97 ? 10.983 0.763 -3.454 1.00 97.06 97 ASP A N 1
ATOM 672 C CA . ASP A 1 97 ? 10.342 -0.381 -2.814 1.00 97.06 97 ASP A CA 1
ATOM 673 C C . ASP A 1 97 ? 11.096 -1.711 -3.054 1.00 97.06 97 ASP A C 1
ATOM 675 O O . ASP A 1 97 ? 12.157 -1.758 -3.686 1.00 97.06 97 ASP A O 1
ATOM 679 N N . GLY A 1 98 ? 10.552 -2.815 -2.533 1.00 96.00 98 GLY A N 1
ATOM 680 C CA . GLY A 1 98 ? 11.099 -4.167 -2.691 1.00 96.00 98 GLY A CA 1
ATOM 681 C C . GLY A 1 98 ? 11.084 -4.715 -4.125 1.00 96.00 98 GLY A C 1
ATOM 682 O O . GLY A 1 98 ? 11.759 -5.710 -4.392 1.00 96.00 98 GLY A O 1
ATOM 683 N N . TYR A 1 99 ? 10.358 -4.072 -5.040 1.00 95.06 99 TYR A N 1
ATOM 684 C CA . TYR A 1 99 ? 10.268 -4.422 -6.458 1.00 95.06 99 TYR A CA 1
ATOM 685 C C . TYR A 1 99 ? 11.111 -3.494 -7.348 1.00 95.06 99 TYR A C 1
ATOM 687 O O . TYR A 1 99 ? 11.227 -3.730 -8.552 1.00 95.06 99 TYR A O 1
ATOM 695 N N . GLY A 1 100 ? 11.760 -2.487 -6.757 1.00 93.62 100 GLY A N 1
ATOM 696 C CA . GLY A 1 100 ? 12.588 -1.508 -7.457 1.00 93.62 100 GLY A CA 1
ATOM 697 C C . GLY A 1 100 ? 11.790 -0.383 -8.121 1.00 93.62 100 GLY A C 1
ATOM 698 O O . GLY A 1 100 ? 12.362 0.368 -8.913 1.00 93.62 100 GLY A O 1
ATOM 699 N N . SER A 1 101 ? 10.499 -0.261 -7.815 1.00 93.88 101 SER A N 1
ATOM 700 C CA . SER A 1 101 ? 9.647 0.858 -8.213 1.00 93.88 101 SER A CA 1
ATOM 701 C C . SER A 1 101 ? 9.681 1.951 -7.130 1.00 93.88 101 SER A C 1
ATOM 703 O O . SER A 1 101 ? 10.522 1.926 -6.227 1.00 93.88 101 SER A O 1
ATOM 705 N N . VAL A 1 102 ? 8.782 2.935 -7.222 1.00 96.12 102 VAL A N 1
ATOM 706 C CA . VAL A 1 102 ? 8.557 3.921 -6.1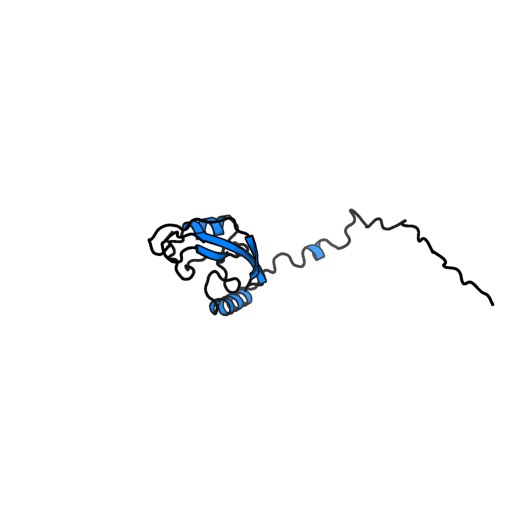62 1.00 96.12 102 VAL A CA 1
ATOM 707 C C . VAL A 1 102 ? 7.197 3.665 -5.532 1.00 96.12 102 VAL A C 1
ATOM 709 O O . VAL A 1 102 ? 6.181 3.745 -6.220 1.00 96.12 102 VAL A O 1
ATOM 712 N N . ALA A 1 103 ? 7.186 3.437 -4.222 1.00 98.31 103 ALA A N 1
ATOM 713 C CA . ALA A 1 103 ? 5.959 3.322 -3.449 1.00 98.31 103 ALA A CA 1
ATOM 714 C C . ALA A 1 103 ? 5.577 4.660 -2.806 1.00 98.31 103 ALA A C 1
ATOM 716 O O . ALA A 1 103 ? 6.435 5.445 -2.379 1.00 98.31 103 ALA A O 1
ATOM 717 N N . ASP A 1 104 ? 4.274 4.875 -2.675 1.00 98.44 104 ASP A N 1
ATOM 718 C CA . ASP A 1 104 ? 3.696 5.912 -1.836 1.00 98.44 104 ASP A CA 1
ATOM 719 C C . ASP A 1 104 ? 3.438 5.373 -0.428 1.00 98.44 104 ASP A C 1
ATOM 721 O O . ASP A 1 104 ? 3.143 4.200 -0.212 1.00 98.44 104 ASP A O 1
ATOM 725 N N . LEU A 1 105 ? 3.553 6.253 0.555 1.00 98.69 105 LEU A N 1
ATOM 726 C CA . LEU A 1 105 ? 3.186 6.018 1.938 1.00 98.69 105 LEU A CA 1
ATOM 727 C C . LEU A 1 105 ? 1.809 6.625 2.188 1.00 98.69 105 LEU A C 1
ATOM 729 O O . LEU A 1 105 ? 1.628 7.841 2.088 1.00 98.69 105 LEU A O 1
ATOM 733 N N . VAL A 1 106 ? 0.846 5.772 2.522 1.00 98.62 106 VAL A N 1
ATOM 734 C CA . VAL A 1 106 ? -0.562 6.118 2.714 1.00 98.62 106 VAL A CA 1
ATOM 735 C C . VAL A 1 106 ? -0.891 6.095 4.208 1.00 98.62 106 VAL A C 1
ATOM 737 O O . VAL A 1 106 ? -0.971 5.015 4.803 1.00 98.62 106 VAL A O 1
ATOM 740 N N . PRO A 1 107 ? -1.112 7.261 4.845 1.00 98.62 107 PRO A N 1
ATOM 741 C CA . PRO A 1 107 ? -1.537 7.313 6.237 1.00 98.62 107 PRO A CA 1
ATOM 742 C C . PRO A 1 107 ? -2.967 6.791 6.390 1.00 98.62 107 PRO A C 1
ATOM 744 O O . PRO A 1 107 ? -3.865 7.186 5.643 1.00 98.62 107 PRO A O 1
ATOM 747 N N . LEU A 1 108 ? -3.197 5.958 7.402 1.00 98.62 108 LEU A N 1
ATOM 748 C CA . LEU A 1 108 ? -4.491 5.373 7.742 1.00 98.62 108 LEU A CA 1
ATOM 749 C C . LEU A 1 108 ? -4.799 5.605 9.226 1.00 98.62 108 LEU A C 1
ATOM 751 O O . LEU A 1 108 ? -3.955 5.392 10.096 1.00 98.62 108 LEU A O 1
ATOM 755 N N . ASP A 1 109 ? -6.023 6.035 9.529 1.00 98.62 109 ASP A N 1
ATOM 756 C CA . ASP A 1 109 ? -6.478 6.320 10.894 1.00 98.62 109 ASP A CA 1
ATOM 757 C C . ASP A 1 109 ? -7.770 5.541 11.215 1.00 98.62 109 ASP A C 1
ATOM 759 O O . ASP A 1 109 ? -8.855 5.860 10.718 1.00 98.62 109 ASP A O 1
ATOM 763 N N . CYS A 1 110 ? -7.636 4.532 12.081 1.00 98.62 110 CYS A N 1
ATOM 764 C CA . CYS A 1 110 ? -8.714 3.715 12.653 1.00 98.62 110 CYS A CA 1
ATOM 765 C C . CYS A 1 110 ? -9.307 4.284 13.958 1.00 98.62 110 CYS A C 1
ATOM 767 O O . CYS A 1 110 ? -10.109 3.637 14.635 1.00 98.62 110 CYS A O 1
ATOM 769 N N . GLY A 1 111 ? -8.929 5.502 14.345 1.00 98.00 111 GLY A N 1
ATOM 770 C CA . GLY A 1 111 ? -9.337 6.131 15.594 1.00 98.00 111 GLY A CA 1
ATOM 771 C C . GLY A 1 111 ? -8.851 5.341 16.807 1.00 98.00 111 GLY A C 1
ATOM 772 O O . GLY A 1 111 ? -7.660 5.081 16.952 1.00 98.00 111 GLY A O 1
ATOM 773 N N . ALA A 1 112 ? -9.785 4.979 17.688 1.00 97.75 112 ALA A N 1
ATOM 774 C CA . ALA A 1 112 ? -9.504 4.176 18.879 1.00 97.75 112 ALA A CA 1
ATOM 775 C C . ALA A 1 112 ? -9.455 2.659 18.603 1.00 97.75 112 ALA A C 1
ATOM 777 O O . ALA A 1 112 ? -9.051 1.901 19.482 1.00 97.75 112 ALA A O 1
ATOM 778 N N . ALA A 1 113 ? -9.882 2.203 17.419 1.00 98.25 113 ALA A N 1
ATOM 779 C CA . ALA A 1 113 ? -9.801 0.796 17.037 1.00 98.25 113 ALA A CA 1
ATOM 780 C C . ALA A 1 113 ? -8.388 0.451 16.556 1.00 98.25 113 ALA A C 1
ATOM 782 O O . ALA A 1 113 ? -7.716 1.287 15.954 1.00 98.25 113 ALA A O 1
ATOM 783 N N . ALA A 1 114 ? -7.946 -0.791 16.768 1.00 97.44 114 ALA A N 1
ATOM 784 C CA . ALA A 1 114 ? -6.686 -1.265 16.199 1.00 97.44 114 ALA A CA 1
ATOM 785 C C . ALA A 1 114 ? -6.724 -1.229 14.648 1.00 97.44 114 ALA A C 1
ATOM 787 O O . ALA A 1 114 ? -7.789 -1.477 14.069 1.00 97.44 114 ALA A O 1
ATOM 788 N N . PRO A 1 115 ? -5.593 -0.921 13.978 1.00 97.56 115 PRO A N 1
ATOM 789 C CA . PRO A 1 115 ? -4.264 -0.640 14.546 1.00 97.56 115 PRO A CA 1
ATOM 790 C C . PRO A 1 115 ? -4.054 0.814 15.024 1.00 97.56 115 PRO A C 1
ATOM 792 O O . PRO A 1 115 ? -2.936 1.205 15.345 1.00 97.56 115 PRO A O 1
ATOM 795 N N . GLY A 1 116 ? -5.103 1.633 15.101 1.00 98.19 116 GLY A N 1
ATOM 796 C CA . GLY A 1 116 ? -5.004 3.048 15.447 1.00 98.19 116 GLY A CA 1
ATOM 797 C C . GLY A 1 116 ? -4.529 3.869 14.252 1.00 98.19 116 GLY A C 1
ATOM 798 O O . GLY A 1 116 ? -5.111 3.787 13.171 1.00 98.19 116 GLY A O 1
ATOM 799 N N . ARG A 1 117 ? -3.489 4.682 14.442 1.00 98.31 117 ARG A N 1
ATOM 800 C CA . ARG A 1 117 ? -2.853 5.433 13.353 1.00 98.31 117 ARG A CA 1
ATOM 801 C C . ARG A 1 117 ? -1.644 4.673 12.848 1.00 98.31 117 ARG A C 1
ATOM 803 O O . ARG A 1 117 ? -0.757 4.350 13.631 1.00 98.31 117 ARG A O 1
ATOM 810 N N . THR A 1 118 ? -1.609 4.435 11.549 1.00 98.12 118 THR A N 1
ATOM 811 C CA . THR A 1 118 ? -0.514 3.737 10.882 1.00 98.12 118 THR A CA 1
ATOM 812 C C . THR A 1 118 ? -0.299 4.311 9.484 1.00 98.12 118 THR A C 1
ATOM 814 O O . THR A 1 118 ? -1.039 5.186 9.033 1.00 98.12 118 THR A O 1
ATOM 817 N N . GLU A 1 119 ? 0.725 3.832 8.805 1.00 98.25 119 GLU A N 1
ATOM 818 C CA . GLU A 1 119 ? 1.059 4.164 7.427 1.00 98.25 119 GLU A CA 1
ATOM 819 C C . GLU A 1 119 ? 1.351 2.847 6.705 1.00 98.25 119 GLU A C 1
ATOM 821 O O . GLU A 1 119 ? 1.978 1.957 7.283 1.00 98.25 119 GLU A O 1
ATOM 826 N N . ILE A 1 120 ? 0.862 2.702 5.475 1.00 98.62 120 ILE A N 1
ATOM 827 C CA . ILE A 1 120 ? 1.182 1.552 4.623 1.00 98.62 120 ILE A CA 1
ATOM 828 C C . ILE A 1 120 ? 1.875 2.030 3.354 1.00 98.62 120 ILE A C 1
ATOM 830 O O . ILE A 1 120 ? 1.536 3.081 2.820 1.00 98.62 120 ILE A O 1
ATOM 834 N N . ALA A 1 121 ? 2.827 1.249 2.862 1.00 98.75 121 ALA A N 1
ATOM 835 C CA . ALA A 1 121 ? 3.410 1.437 1.546 1.00 98.75 121 ALA A CA 1
ATOM 836 C C . ALA A 1 121 ? 2.510 0.812 0.471 1.00 98.75 121 ALA A C 1
ATOM 838 O O . ALA A 1 121 ? 2.095 -0.347 0.602 1.00 98.75 121 ALA A O 1
ATOM 839 N N . VAL A 1 122 ? 2.242 1.566 -0.591 1.00 98.69 122 VAL A N 1
ATOM 840 C CA . VAL A 1 122 ? 1.465 1.149 -1.759 1.00 98.69 122 VAL A CA 1
ATOM 841 C C . VAL A 1 122 ? 2.286 1.425 -3.015 1.00 98.69 122 VAL A C 1
ATOM 843 O O . VAL A 1 122 ? 2.751 2.541 -3.223 1.00 98.69 122 VAL A O 1
ATOM 846 N N . ASP A 1 123 ? 2.463 0.409 -3.850 1.00 98.31 123 ASP A N 1
ATOM 847 C CA . ASP A 1 123 ? 3.060 0.535 -5.174 1.00 98.31 123 ASP A CA 1
ATOM 848 C C . ASP A 1 123 ? 1.956 0.523 -6.241 1.00 98.31 123 ASP A C 1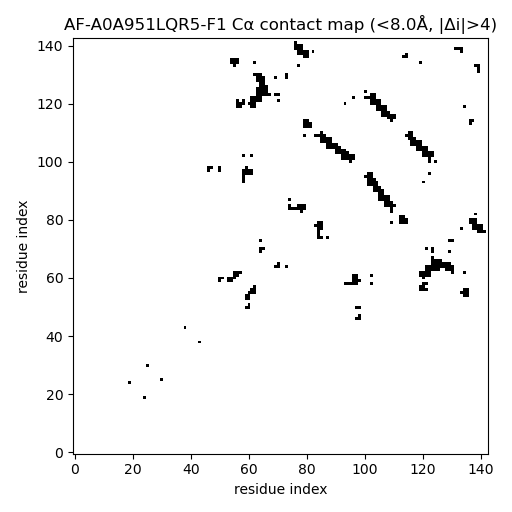
ATOM 850 O O . ASP A 1 123 ? 1.200 -0.446 -6.367 1.00 98.31 123 ASP A O 1
ATOM 854 N N . LEU A 1 124 ? 1.881 1.619 -6.997 1.00 98.00 124 LEU A N 1
ATOM 855 C CA . LEU A 1 124 ? 0.883 1.878 -8.034 1.00 98.00 124 LEU A CA 1
ATOM 856 C C . LEU A 1 124 ? 1.267 1.316 -9.413 1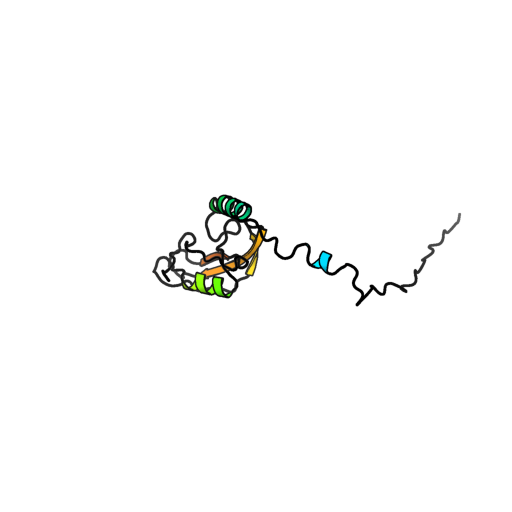.00 98.00 124 LEU A C 1
ATOM 858 O O . LEU A 1 124 ? 0.447 1.359 -10.330 1.00 98.00 124 LEU A O 1
ATOM 862 N N . TYR A 1 125 ? 2.494 0.823 -9.595 1.00 95.31 125 TYR A N 1
ATOM 863 C CA . TYR A 1 125 ? 3.041 0.425 -10.899 1.00 95.31 125 TYR A CA 1
ATOM 864 C C . TYR A 1 125 ? 2.753 -1.038 -11.263 1.00 95.31 125 TYR A C 1
ATOM 866 O O . TYR A 1 125 ? 3.393 -1.616 -12.145 1.00 95.31 125 TYR A O 1
ATOM 874 N N . PHE A 1 126 ? 1.753 -1.638 -10.617 1.00 94.94 126 PHE A N 1
ATOM 875 C CA . PHE A 1 126 ? 1.296 -2.997 -10.873 1.00 94.94 126 PHE A CA 1
ATOM 876 C C . PHE A 1 126 ? -0.069 -2.994 -11.578 1.00 94.94 126 PHE A C 1
ATOM 878 O O . PHE A 1 126 ? -1.070 -3.426 -11.012 1.00 94.94 126 PHE A O 1
ATOM 885 N N . GLU A 1 127 ? -0.090 -2.519 -12.828 1.00 88.06 127 GLU A N 1
ATOM 886 C CA . GLU A 1 127 ? -1.286 -2.181 -13.634 1.00 88.06 127 GLU A CA 1
ATOM 887 C C . GLU A 1 127 ? -2.455 -3.182 -13.542 1.00 88.06 127 GLU A C 1
ATOM 889 O O . GLU A 1 127 ? -3.597 -2.796 -13.302 1.00 88.06 127 GLU A O 1
ATOM 894 N N . GLU A 1 128 ? -2.180 -4.482 -13.671 1.00 87.81 128 GLU A N 1
ATOM 895 C CA . GLU A 1 128 ? -3.219 -5.525 -13.642 1.00 87.81 128 GLU A CA 1
ATOM 896 C C . GLU A 1 128 ? -3.367 -6.201 -12.269 1.00 87.81 128 GLU A C 1
ATOM 898 O O . GLU A 1 128 ? -4.269 -7.019 -12.054 1.00 87.81 128 GLU A O 1
ATOM 903 N N . HIS A 1 129 ? -2.488 -5.888 -11.314 1.00 94.12 129 HIS A N 1
ATOM 904 C CA . HIS A 1 129 ? -2.502 -6.529 -10.008 1.00 94.12 129 HIS A CA 1
ATOM 905 C C . HIS A 1 129 ? -3.552 -5.911 -9.091 1.00 94.12 129 HIS A C 1
ATOM 907 O O . HIS A 1 129 ? -3.770 -4.699 -9.020 1.00 94.12 129 HIS A O 1
ATOM 913 N N . ARG A 1 130 ? -4.177 -6.785 -8.307 1.00 94.75 130 ARG A N 1
ATOM 914 C CA . ARG A 1 130 ? -5.111 -6.414 -7.253 1.00 94.75 130 ARG A CA 1
ATOM 915 C C . ARG A 1 130 ? -4.721 -7.176 -6.005 1.00 94.75 130 ARG A C 1
ATOM 917 O O . ARG A 1 130 ? -4.925 -8.383 -5.957 1.00 94.75 130 ARG A O 1
ATOM 924 N N . GLU A 1 131 ? -4.204 -6.481 -4.999 1.00 97.19 131 GLU A N 1
ATOM 925 C CA . GLU A 1 131 ? -3.857 -7.141 -3.745 1.00 97.19 131 GLU A CA 1
ATOM 926 C C . GLU A 1 131 ? -5.129 -7.666 -3.044 1.00 97.19 131 GLU A C 1
ATOM 928 O O . GLU A 1 131 ? -6.152 -6.977 -2.893 1.00 97.19 131 GLU A O 1
ATOM 933 N N . GLU A 1 132 ? -5.074 -8.938 -2.654 1.00 96.94 132 GLU A N 1
ATOM 934 C CA . GLU A 1 132 ? -6.188 -9.667 -2.037 1.00 96.94 132 GLU A CA 1
ATOM 935 C C . GLU A 1 132 ? -5.931 -9.986 -0.563 1.00 96.94 132 GLU A C 1
ATOM 937 O O . GLU A 1 132 ? -6.807 -10.520 0.117 1.00 96.94 132 GLU A O 1
ATOM 942 N N . ARG A 1 133 ? -4.763 -9.605 -0.038 1.00 97.38 133 ARG A N 1
ATOM 943 C CA . ARG A 1 133 ? -4.420 -9.723 1.379 1.00 97.38 133 ARG A CA 1
ATOM 944 C C . ARG A 1 133 ? -4.515 -8.372 2.081 1.00 97.38 133 ARG A C 1
ATOM 946 O O . ARG A 1 133 ? -4.317 -7.319 1.475 1.00 97.38 133 ARG A O 1
ATOM 953 N N . ALA A 1 134 ? -4.818 -8.411 3.374 1.00 97.88 134 ALA A N 1
ATOM 954 C CA . ALA A 1 134 ? -4.765 -7.239 4.241 1.00 97.88 134 ALA A CA 1
ATOM 955 C C . ALA A 1 134 ? -3.357 -7.084 4.845 1.00 97.88 134 ALA A C 1
ATOM 957 O O . ALA A 1 134 ? -2.723 -8.107 5.124 1.00 97.88 134 ALA A O 1
ATOM 958 N N . PRO A 1 135 ? -2.874 -5.852 5.091 1.00 97.94 135 PRO A N 1
ATOM 959 C CA . PRO A 1 135 ? -1.707 -5.616 5.930 1.00 97.94 135 PRO A CA 1
ATOM 960 C C . PRO A 1 135 ? -2.022 -6.014 7.375 1.00 97.94 135 PRO A C 1
ATOM 962 O O . PRO A 1 135 ? -3.192 -6.072 7.773 1.00 97.94 135 PRO A O 1
ATOM 965 N N . ASP A 1 136 ? -0.987 -6.239 8.179 1.00 96.00 136 ASP A N 1
ATOM 966 C CA . ASP A 1 136 ? -1.157 -6.628 9.578 1.00 96.00 136 ASP A CA 1
ATOM 967 C C . ASP A 1 136 ? -2.043 -5.627 10.343 1.00 96.00 136 ASP A C 1
ATOM 969 O O . ASP A 1 136 ? -1.909 -4.407 10.228 1.00 96.00 136 ASP A O 1
ATOM 973 N N . GLY A 1 137 ? -2.979 -6.156 11.133 1.00 96.38 137 GLY A N 1
ATOM 974 C CA . GLY A 1 137 ? -3.933 -5.357 11.909 1.00 96.38 137 GLY A CA 1
ATOM 975 C C . GLY A 1 137 ? -5.180 -4.902 11.145 1.00 96.38 137 GLY A C 1
ATOM 976 O O . GLY A 1 137 ? -6.104 -4.392 11.779 1.00 96.38 137 GLY A O 1
ATOM 977 N N . PHE A 1 138 ? -5.257 -5.129 9.832 1.00 98.50 138 PHE A N 1
ATOM 978 C CA . PHE A 1 138 ? -6.461 -4.891 9.038 1.00 98.50 138 PHE A CA 1
ATOM 979 C C . PHE A 1 138 ? -7.129 -6.198 8.606 1.00 98.50 138 PHE A C 1
ATOM 981 O O . PHE A 1 138 ? -6.500 -7.246 8.483 1.00 98.50 138 PHE A O 1
ATOM 988 N N . ALA A 1 139 ? -8.421 -6.110 8.306 1.00 98.25 139 ALA A N 1
ATOM 989 C CA . ALA A 1 139 ? -9.123 -7.071 7.468 1.00 98.25 139 ALA A CA 1
ATOM 990 C C . ALA A 1 139 ? -9.401 -6.454 6.089 1.00 98.25 139 ALA A C 1
ATOM 992 O O . ALA A 1 139 ? -9.433 -5.231 5.935 1.00 98.25 139 ALA A O 1
ATOM 993 N N . LEU A 1 140 ? -9.634 -7.299 5.085 1.00 97.62 140 LEU A N 1
ATOM 994 C CA . LEU A 1 140 ? -9.999 -6.865 3.739 1.00 97.62 140 LEU A CA 1
ATOM 995 C C . LEU A 1 140 ? -11.424 -7.322 3.431 1.00 97.62 140 LEU A C 1
ATOM 997 O O . LEU A 1 140 ? -11.729 -8.512 3.490 1.00 97.62 140 LEU A O 1
ATOM 1001 N N . ALA A 1 141 ? -12.305 -6.377 3.110 1.00 95.94 141 ALA A N 1
ATOM 1002 C CA . ALA A 1 141 ? -13.663 -6.693 2.701 1.00 95.94 141 ALA A CA 1
ATOM 1003 C C . ALA A 1 141 ? -13.667 -7.467 1.362 1.00 95.94 141 ALA A C 1
ATOM 1005 O O . ALA A 1 141 ? -12.840 -7.182 0.472 1.00 95.94 141 ALA A O 1
ATOM 1006 N N . PRO A 1 142 ? -14.597 -8.431 1.201 1.00 88.94 142 PRO A N 1
ATOM 1007 C CA . PRO A 1 142 ? -14.821 -9.090 -0.078 1.00 88.94 142 PRO A CA 1
ATOM 1008 C C . PRO A 1 142 ? -15.278 -8.076 -1.131 1.00 88.94 142 PRO A C 1
ATOM 1010 O O . PRO A 1 142 ? -15.642 -6.941 -0.810 1.00 88.94 142 PRO A O 1
ATOM 1013 N N . ARG A 1 143 ? -15.197 -8.491 -2.393 1.00 74.81 143 ARG A N 1
ATOM 1014 C CA . ARG A 1 143 ? -15.696 -7.700 -3.518 1.00 74.81 143 ARG A CA 1
ATOM 1015 C C . ARG A 1 143 ? -17.216 -7.729 -3.578 1.00 74.81 143 ARG A C 1
ATOM 1017 O O . ARG A 1 143 ? -17.783 -8.800 -3.269 1.00 74.81 143 ARG A O 1
#

Sequence (143 aa):
MRLFLLACLVAAPAAAQTPNLGKRTAPPEQSLAGIGGGSSDAALASAEAAAARFPLGTLQNPVRVGGPEGERAYVARLRCADGKAPRMGIPRPGGADGYGSVADLVPLDCGAAAPGRTEIAVDLYFEEHREERAPDGFALAPR